Protein AF-K1R0U4-F1 (afdb_monomer)

Solvent-accessible surface area (backbone atoms only — not comparable to full-atom values): 6476 Å² total; per-residue (Å²): 134,83,85,76,77,78,75,64,37,31,39,28,23,56,88,50,93,88,51,77,48,78,35,77,62,89,58,66,48,37,94,87,80,68,46,52,45,86,85,42,82,49,76,38,69,78,41,7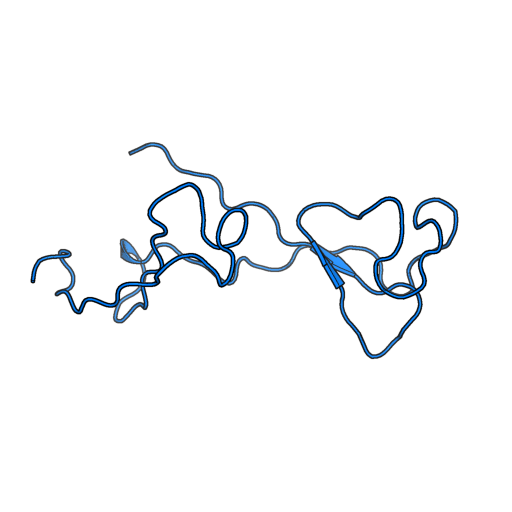9,48,82,68,93,71,76,63,58,94,81,36,85,94,60,90,83,82,78,53,96,58,81,42,56,97,80,56,62,54,93,87,58,88,83,85,85,84,76,57,53,100,85,69,51,118

Secondary structure (DSSP, 8-state):
----PPPPEEEEESS-SS-PEEESS--SB-TTT--BSSSS--SEEEEEEPPS---GGGSSS------SSS-HHHH--TTS--------TTS--

Foldseek 3Di:
DDDDPDQWWKWFAAPDPVDIDIDSDDDQADPPPRDGDVPGDTPGDIDTDDDPDDPLLVPPPDDDFDFPDDDCVPPDDPVGDGDDDDADSVRHD

Organism: Magallana gigas (NCBI:txid29159)

Sequence (93 aa):
MSRQSTPDILCWQHCDKLTNILCFSVPLVCPLCHYNTTHSPSRIPPYKLPSPLTNAGESPVSLVVRPTVGTFLRNYDNSVNLHIGVTDTKGEV

Radius of gyration: 17.27 Å; Cα contacts (8 Å, |Δi|>4): 95; chains: 1; bounding box: 38×27×45 Å

Structure (mmCIF, N/CA/C/O backbone):
data_AF-K1R0U4-F1
#
_entry.id   AF-K1R0U4-F1
#
loop_
_atom_site.group_PDB
_atom_site.id
_atom_site.type_symbol
_atom_site.label_atom_id
_atom_site.label_alt_id
_atom_site.label_comp_id
_atom_site.label_asym_id
_atom_site.label_entity_id
_atom_site.label_seq_id
_atom_site.pdbx_PDB_ins_code
_atom_site.Cartn_x
_atom_site.Cartn_y
_atom_site.Cartn_z
_atom_site.occupancy
_atom_site.B_iso_or_equiv
_atom_site.auth_seq_id
_atom_site.auth_comp_id
_atom_site.auth_asym_id
_atom_site.auth_atom_id
_atom_site.pdbx_PDB_model_num
ATOM 1 N N . MET A 1 1 ? -7.372 -16.327 18.461 1.00 40.53 1 MET A N 1
ATOM 2 C CA . MET A 1 1 ? -7.299 -15.412 17.302 1.00 40.53 1 MET A CA 1
ATOM 3 C C . MET A 1 1 ? -5.950 -15.614 16.634 1.00 40.53 1 MET A C 1
ATOM 5 O O . MET A 1 1 ? -4.929 -15.276 17.217 1.00 40.53 1 MET A O 1
ATOM 9 N N . SER A 1 2 ? -5.922 -16.286 15.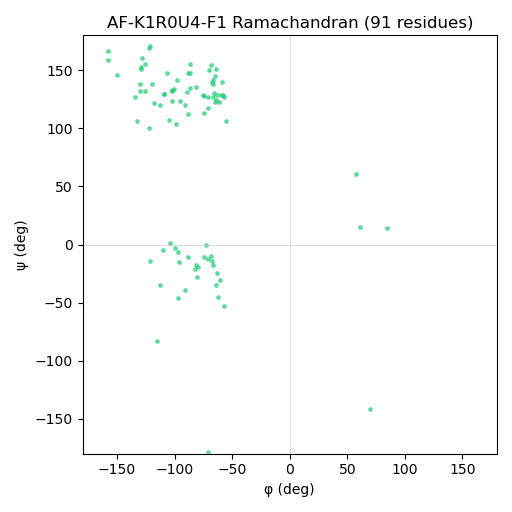487 1.00 43.75 2 SER A N 1
ATOM 10 C CA . SER A 1 2 ? -4.693 -16.556 14.735 1.00 43.75 2 SER A CA 1
ATOM 11 C C . SER A 1 2 ? -4.075 -15.243 14.251 1.00 43.75 2 SER A C 1
ATOM 13 O O . SER A 1 2 ? -4.755 -14.464 13.585 1.00 43.75 2 SER A O 1
ATOM 15 N N . ARG A 1 3 ? -2.802 -14.995 14.594 1.00 47.53 3 ARG A N 1
ATOM 16 C CA . ARG A 1 3 ? -2.013 -13.871 14.068 1.00 47.53 3 ARG A CA 1
ATOM 17 C C . ARG A 1 3 ? -2.021 -13.944 12.540 1.00 47.53 3 ARG A C 1
ATOM 19 O O . ARG A 1 3 ? -1.364 -14.808 11.968 1.00 47.53 3 ARG A O 1
ATOM 26 N N . GLN A 1 4 ? -2.768 -13.067 11.878 1.00 57.12 4 GLN A N 1
ATOM 27 C CA . GLN A 1 4 ? -2.583 -12.843 10.450 1.00 57.12 4 GLN A CA 1
ATOM 28 C C . GLN A 1 4 ? -1.297 -12.034 10.293 1.00 57.12 4 GLN A C 1
ATOM 30 O O . GLN A 1 4 ? -1.216 -10.902 10.762 1.00 57.12 4 GLN A O 1
ATOM 35 N N . SER A 1 5 ? -0.271 -12.633 9.689 1.00 63.44 5 SER A N 1
ATOM 36 C CA . SER A 1 5 ? 0.933 -11.907 9.292 1.00 63.44 5 SER A CA 1
ATOM 37 C C . SER A 1 5 ? 0.541 -10.835 8.279 1.00 63.44 5 SER A C 1
ATOM 39 O O . SER A 1 5 ? -0.047 -11.159 7.241 1.00 63.44 5 SER A O 1
ATOM 41 N N . THR A 1 6 ? 0.845 -9.571 8.567 1.00 66.94 6 THR A N 1
ATOM 42 C CA . THR A 1 6 ? 0.677 -8.495 7.592 1.00 66.94 6 THR A CA 1
ATOM 43 C C . THR A 1 6 ? 1.606 -8.769 6.406 1.00 66.94 6 THR A C 1
ATOM 45 O O . THR A 1 6 ? 2.779 -9.084 6.607 1.00 66.94 6 THR A O 1
ATOM 48 N N . PRO A 1 7 ? 1.099 -8.746 5.162 1.00 76.38 7 PRO A N 1
ATOM 49 C CA . PRO A 1 7 ? 1.945 -8.986 4.005 1.00 76.38 7 PRO A CA 1
ATOM 50 C C . PRO A 1 7 ? 2.949 -7.842 3.843 1.00 76.38 7 PRO A C 1
ATOM 52 O O . PRO A 1 7 ? 2.584 -6.676 3.993 1.00 76.38 7 PRO A O 1
ATOM 55 N N . ASP A 1 8 ? 4.190 -8.182 3.494 1.00 87.25 8 ASP A N 1
ATOM 56 C CA . ASP A 1 8 ? 5.213 -7.189 3.175 1.00 87.25 8 ASP A CA 1
ATOM 57 C C . ASP A 1 8 ? 4.757 -6.335 1.984 1.00 87.25 8 ASP A C 1
ATOM 59 O O . ASP A 1 8 ? 4.367 -6.859 0.937 1.00 87.25 8 ASP A O 1
ATOM 63 N N . ILE A 1 9 ? 4.817 -5.013 2.143 1.00 91.38 9 ILE A N 1
ATOM 64 C CA . ILE A 1 9 ? 4.587 -4.062 1.056 1.00 91.38 9 ILE A CA 1
ATOM 65 C C . ILE A 1 9 ? 5.950 -3.688 0.495 1.00 91.38 9 ILE A C 1
ATOM 67 O O . ILE A 1 9 ? 6.826 -3.225 1.221 1.00 91.38 9 ILE A O 1
ATOM 71 N N . LEU A 1 10 ? 6.131 -3.890 -0.802 1.00 94.12 10 LEU A N 1
ATOM 72 C CA . LEU A 1 10 ? 7.331 -3.498 -1.522 1.00 94.12 10 LEU A CA 1
ATOM 73 C C . LEU A 1 10 ? 7.097 -2.165 -2.221 1.00 94.12 10 LEU A C 1
ATOM 75 O O . LEU A 1 10 ? 6.028 -1.936 -2.785 1.00 94.12 10 LEU A O 1
ATOM 79 N N . CYS A 1 11 ? 8.125 -1.326 -2.221 1.00 95.44 11 CYS A N 1
ATOM 80 C CA . CYS A 1 11 ? 8.200 -0.103 -3.006 1.00 95.44 11 CYS A CA 1
ATOM 81 C C . CYS A 1 11 ? 9.393 -0.184 -3.956 1.00 95.44 11 CYS A C 1
ATOM 83 O O . CYS A 1 11 ? 10.460 -0.670 -3.576 1.00 95.44 11 CYS A O 1
ATOM 85 N N . TRP A 1 12 ? 9.211 0.264 -5.194 1.00 96.44 12 TRP A N 1
ATOM 86 C CA . TRP A 1 12 ? 10.253 0.275 -6.219 1.00 96.44 12 TRP A CA 1
ATOM 87 C C . TRP A 1 12 ? 9.951 1.305 -7.312 1.00 96.44 12 TRP A C 1
ATOM 89 O O . TRP A 1 12 ? 8.830 1.807 -7.419 1.00 96.44 12 TRP A O 1
ATOM 99 N N . GLN A 1 13 ? 10.953 1.607 -8.141 1.00 97.31 13 GLN A N 1
ATOM 100 C CA . GLN A 1 13 ? 10.811 2.470 -9.319 1.00 97.31 13 GLN A CA 1
ATOM 101 C C . GLN A 1 13 ? 11.407 1.797 -10.551 1.00 97.31 13 GLN A C 1
ATOM 103 O O . GLN A 1 13 ? 12.509 1.249 -10.487 1.00 97.31 13 GLN A O 1
ATOM 108 N N . HIS A 1 14 ? 10.717 1.892 -11.688 1.00 96.38 14 HIS A N 1
ATOM 109 C CA . HIS A 1 14 ? 11.142 1.255 -12.938 1.00 96.38 14 HIS A CA 1
ATOM 110 C C . HIS A 1 14 ? 11.488 2.262 -14.029 1.00 96.38 14 HIS A C 1
ATOM 112 O O . HIS A 1 14 ? 12.649 2.607 -14.212 1.00 96.38 14 HIS A O 1
ATOM 118 N N . CYS A 1 15 ? 10.486 2.759 -14.745 1.00 95.06 15 CYS A N 1
ATOM 119 C CA . CYS A 1 15 ? 10.665 3.636 -15.896 1.00 95.06 15 CYS A CA 1
ATOM 120 C C . CYS A 1 15 ? 10.654 5.121 -15.515 1.00 95.06 15 CYS A C 1
ATOM 122 O O . CYS A 1 15 ? 11.471 5.891 -16.028 1.00 95.06 15 CYS A O 1
ATOM 124 N N . ASP A 1 16 ? 9.782 5.502 -14.581 1.00 95.25 16 ASP A N 1
ATOM 125 C CA . ASP A 1 16 ? 9.610 6.866 -14.092 1.00 95.25 16 ASP A CA 1
ATOM 126 C C . ASP A 1 16 ? 10.325 7.062 -12.748 1.00 95.25 16 ASP A C 1
ATOM 128 O O . ASP A 1 16 ? 10.221 6.233 -11.848 1.00 95.25 16 ASP A O 1
ATOM 132 N N . LYS A 1 17 ? 11.059 8.170 -12.627 1.00 94.31 17 LYS A N 1
ATOM 133 C CA . LYS A 1 17 ? 11.785 8.573 -11.413 1.00 94.31 17 LYS A CA 1
ATOM 134 C C . LYS A 1 17 ? 10.888 9.253 -10.373 1.00 94.31 17 LYS A C 1
ATOM 136 O O . LYS A 1 17 ? 11.295 9.400 -9.224 1.00 94.31 17 LYS A O 1
ATOM 141 N N . LEU A 1 18 ? 9.714 9.731 -10.785 1.00 95.94 18 LEU A N 1
ATOM 142 C CA . LEU A 1 18 ? 8.782 10.460 -9.922 1.00 95.94 18 LEU A CA 1
ATOM 143 C C . LEU A 1 18 ? 7.691 9.561 -9.335 1.00 95.94 18 LEU A C 1
ATOM 145 O O . LEU A 1 18 ? 7.044 9.952 -8.367 1.00 95.94 18 LEU A O 1
ATOM 149 N N . THR A 1 19 ? 7.512 8.356 -9.880 1.00 97.12 19 THR A N 1
ATOM 150 C CA . THR A 1 19 ? 6.427 7.452 -9.495 1.00 97.12 19 THR A CA 1
ATOM 151 C C . THR A 1 19 ? 6.967 6.216 -8.787 1.00 97.12 19 THR A C 1
ATOM 153 O O . THR A 1 19 ? 7.710 5.424 -9.364 1.00 97.12 19 THR A O 1
ATOM 156 N N . ASN A 1 20 ? 6.538 6.025 -7.540 1.00 96.00 20 ASN A N 1
ATOM 157 C CA . ASN A 1 20 ? 6.766 4.797 -6.786 1.00 96.00 20 ASN A CA 1
ATOM 158 C C . ASN A 1 20 ? 5.662 3.782 -7.084 1.00 96.00 20 ASN A C 1
ATOM 160 O O . ASN A 1 20 ? 4.478 4.116 -7.053 1.00 96.00 20 ASN A O 1
ATOM 164 N N . ILE A 1 21 ? 6.049 2.532 -7.321 1.00 95.50 21 ILE A N 1
ATOM 165 C CA . ILE A 1 21 ? 5.123 1.417 -7.512 1.00 95.50 21 ILE A CA 1
ATOM 166 C C . ILE A 1 21 ? 5.084 0.615 -6.214 1.00 95.50 21 ILE A C 1
ATOM 168 O O . ILE A 1 21 ? 6.120 0.151 -5.735 1.00 95.50 21 ILE A O 1
ATOM 172 N N . LEU A 1 22 ? 3.884 0.451 -5.656 1.00 93.94 22 LEU A N 1
ATOM 173 C CA . LEU A 1 22 ? 3.646 -0.360 -4.465 1.00 93.94 22 LEU A CA 1
ATOM 174 C C . LEU A 1 22 ? 3.048 -1.710 -4.853 1.00 93.94 22 LEU A C 1
ATOM 176 O O . LEU A 1 22 ? 2.112 -1.775 -5.649 1.00 93.94 22 LEU A O 1
ATOM 180 N N . CYS A 1 23 ? 3.579 -2.796 -4.298 1.00 92.25 23 CYS A N 1
ATOM 181 C CA . CYS A 1 23 ? 3.116 -4.150 -4.601 1.00 92.25 23 CYS A CA 1
ATOM 182 C C . CYS A 1 23 ? 3.469 -5.142 -3.486 1.00 92.25 23 CYS A C 1
ATOM 184 O O . CYS A 1 23 ? 4.409 -4.922 -2.732 1.00 92.25 23 CYS A O 1
ATOM 186 N N . PHE A 1 24 ? 2.769 -6.276 -3.413 1.00 91.00 24 PHE A N 1
ATOM 187 C CA . PHE A 1 24 ? 3.143 -7.381 -2.509 1.00 91.00 24 PHE A CA 1
ATOM 188 C C . PHE A 1 24 ? 4.237 -8.287 -3.086 1.00 91.00 24 PHE A C 1
ATOM 190 O O . PHE A 1 24 ? 4.920 -9.002 -2.359 1.00 91.00 24 PHE A O 1
ATOM 197 N N . SER A 1 25 ? 4.389 -8.266 -4.406 1.00 92.38 25 SER A N 1
ATOM 198 C CA . SER A 1 25 ? 5.439 -8.933 -5.163 1.00 92.38 25 SER A CA 1
ATOM 199 C C . SER A 1 25 ? 5.703 -8.119 -6.425 1.00 92.38 25 SER A C 1
ATOM 201 O O . SER A 1 25 ? 4.787 -7.511 -6.979 1.00 92.38 25 SER A O 1
ATOM 203 N N . VAL A 1 26 ? 6.958 -8.083 -6.872 1.00 93.75 26 VAL A N 1
ATOM 204 C CA . VAL A 1 26 ? 7.316 -7.352 -8.093 1.00 93.75 26 VAL A CA 1
ATOM 205 C C . VAL A 1 26 ? 6.632 -8.030 -9.287 1.00 93.75 26 VAL A C 1
ATOM 207 O O . VAL A 1 26 ? 6.838 -9.229 -9.491 1.00 93.75 26 VAL A O 1
ATOM 210 N N . PRO A 1 27 ? 5.808 -7.310 -10.069 1.00 94.69 27 PRO A N 1
ATOM 211 C CA . PRO A 1 27 ? 5.134 -7.886 -11.225 1.00 94.69 27 PRO A CA 1
ATOM 212 C C . PRO A 1 27 ? 6.142 -8.172 -12.343 1.00 94.69 27 PRO A C 1
ATOM 214 O O . PRO A 1 27 ? 7.107 -7.431 -12.491 1.00 94.69 27 PRO A O 1
ATOM 217 N N . LEU A 1 28 ? 5.895 -9.194 -13.173 1.00 95.62 28 LEU A N 1
ATOM 218 C CA . LEU A 1 28 ? 6.734 -9.517 -14.345 1.00 95.62 28 LEU A CA 1
ATOM 219 C C . LEU A 1 28 ? 6.740 -8.407 -15.407 1.00 95.62 28 LEU A C 1
ATOM 221 O O . LEU A 1 28 ? 7.672 -8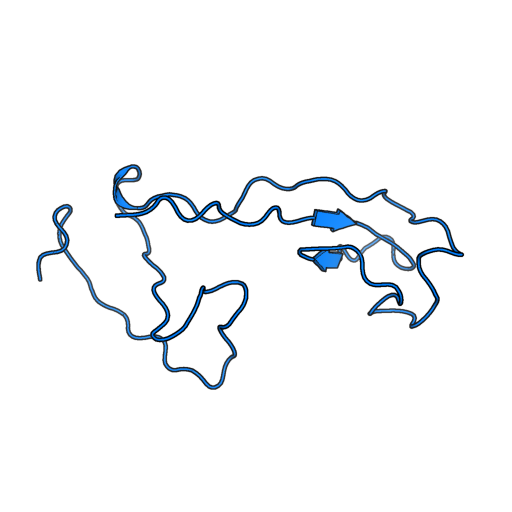.299 -16.199 1.00 95.62 28 LEU A O 1
ATOM 225 N N . VAL A 1 29 ? 5.686 -7.592 -15.435 1.00 96.62 29 VAL A N 1
ATOM 226 C CA . VAL A 1 29 ? 5.505 -6.482 -16.371 1.00 96.62 29 VAL A CA 1
ATOM 227 C C . VAL A 1 29 ? 5.250 -5.212 -15.572 1.00 96.62 29 VAL A C 1
ATOM 229 O O . VAL A 1 29 ? 4.428 -5.202 -14.655 1.00 96.62 29 VAL A O 1
ATOM 232 N N . CYS A 1 30 ? 5.953 -4.137 -15.914 1.00 95.62 30 CYS A N 1
ATOM 233 C CA . CYS A 1 30 ? 5.784 -2.850 -15.261 1.00 95.62 30 CYS A CA 1
ATOM 234 C C . CYS A 1 30 ? 4.386 -2.281 -15.565 1.00 95.62 30 CYS A C 1
ATOM 236 O O . CYS A 1 30 ? 4.036 -2.145 -16.739 1.00 95.62 30 CYS A O 1
ATOM 238 N N . PRO A 1 31 ? 3.594 -1.893 -14.549 1.00 95.88 31 PRO A N 1
ATOM 239 C CA . PRO A 1 31 ? 2.250 -1.354 -14.757 1.00 95.88 31 PRO A CA 1
ATOM 240 C C . PRO A 1 31 ? 2.232 0.018 -15.448 1.00 95.88 31 PRO A C 1
ATOM 242 O O . PRO A 1 31 ? 1.176 0.440 -15.900 1.00 95.88 31 PRO A O 1
ATOM 245 N N . LEU A 1 32 ? 3.375 0.714 -15.521 1.00 96.19 32 LEU A N 1
ATOM 246 C CA . LEU A 1 32 ? 3.468 2.063 -16.087 1.00 96.19 32 LEU A CA 1
ATOM 247 C C . LEU A 1 32 ? 3.936 2.073 -17.548 1.00 96.19 32 LEU A C 1
ATOM 249 O O . LEU A 1 32 ? 3.372 2.788 -18.367 1.00 96.19 32 LEU A O 1
ATOM 253 N N . CYS A 1 33 ? 4.986 1.313 -17.880 1.00 95.44 33 CYS A N 1
ATOM 254 C CA . CYS A 1 33 ? 5.560 1.292 -19.233 1.00 95.44 33 CYS A CA 1
ATOM 255 C C . CYS A 1 33 ? 5.318 -0.015 -19.994 1.00 95.44 33 CYS A C 1
ATOM 257 O O . CYS A 1 33 ? 5.720 -0.119 -21.149 1.00 95.44 33 CYS A O 1
ATOM 259 N N . HIS A 1 34 ? 4.716 -1.017 -19.350 1.00 95.38 34 HIS A N 1
ATOM 260 C CA . HIS A 1 34 ? 4.409 -2.328 -19.925 1.00 95.38 34 HIS A CA 1
ATOM 261 C C . HIS A 1 34 ? 5.623 -3.144 -20.413 1.00 95.38 34 HIS A C 1
ATOM 263 O O . HIS A 1 34 ? 5.455 -4.151 -21.097 1.00 95.38 34 HIS A O 1
ATOM 269 N N . TYR A 1 35 ? 6.843 -2.773 -20.010 1.00 94.94 35 TYR A N 1
ATOM 270 C CA . TYR A 1 35 ? 8.049 -3.570 -20.249 1.00 94.94 35 TYR A CA 1
ATOM 271 C C . TYR A 1 35 ? 8.280 -4.619 -19.163 1.00 94.94 35 TYR A C 1
ATOM 273 O O . TYR A 1 35 ? 7.852 -4.472 -18.016 1.00 94.94 35 TYR A O 1
ATOM 281 N N . ASN A 1 36 ? 9.003 -5.674 -19.532 1.00 95.12 36 ASN A N 1
ATOM 282 C CA . ASN A 1 36 ? 9.332 -6.767 -18.633 1.00 95.12 36 ASN A CA 1
ATOM 283 C C . ASN A 1 36 ? 10.359 -6.334 -17.565 1.00 95.12 36 ASN A C 1
ATOM 285 O O . ASN A 1 36 ? 11.437 -5.831 -17.892 1.00 95.12 36 ASN A O 1
ATOM 289 N N . THR A 1 37 ? 10.029 -6.557 -16.293 1.00 92.81 37 THR A N 1
ATOM 290 C CA . THR A 1 37 ? 10.818 -6.149 -15.117 1.00 92.81 37 THR A CA 1
ATOM 291 C C . THR A 1 37 ? 11.990 -7.078 -14.808 1.00 92.81 37 THR A C 1
ATOM 293 O O . THR A 1 37 ? 12.920 -6.665 -14.125 1.00 92.81 37 THR A O 1
ATOM 296 N N . THR A 1 38 ? 11.992 -8.317 -15.309 1.00 89.12 38 THR A N 1
ATOM 297 C CA . THR A 1 38 ? 13.112 -9.256 -15.125 1.00 89.12 38 THR A CA 1
ATOM 298 C C . THR A 1 38 ? 14.249 -8.980 -16.102 1.00 89.12 38 THR A C 1
ATOM 300 O O . THR A 1 38 ? 15.406 -9.251 -15.795 1.00 89.12 38 THR A O 1
ATOM 303 N N . HIS A 1 39 ? 13.931 -8.418 -17.271 1.00 84.38 39 HIS A N 1
ATOM 304 C CA . HIS A 1 39 ? 14.895 -8.119 -18.335 1.00 84.38 39 HIS A CA 1
ATOM 305 C C . HIS A 1 39 ? 15.345 -6.654 -18.372 1.00 84.38 39 HIS A C 1
ATOM 307 O O . HIS A 1 39 ? 16.183 -6.297 -19.197 1.00 84.38 39 HIS A O 1
ATOM 313 N N . SER A 1 40 ? 14.804 -5.796 -17.504 1.00 85.94 40 SER A N 1
ATOM 314 C CA . SER A 1 40 ? 15.192 -4.388 -17.430 1.00 85.94 40 SER A CA 1
ATOM 315 C C . SER A 1 40 ? 15.393 -3.957 -15.975 1.00 85.94 40 SER A C 1
ATOM 317 O O . SER A 1 40 ? 14.505 -4.174 -15.150 1.00 85.94 40 SER A O 1
ATOM 319 N N . PRO A 1 41 ? 16.552 -3.366 -15.631 1.00 86.81 41 PRO A N 1
ATOM 320 C CA . PRO A 1 41 ? 16.858 -3.027 -14.251 1.00 86.81 41 PRO A CA 1
ATOM 321 C C . PRO A 1 41 ? 15.931 -1.925 -13.734 1.00 86.81 41 PRO A C 1
ATOM 323 O O . PRO A 1 41 ? 15.670 -0.931 -14.414 1.00 86.81 41 PRO A O 1
ATOM 326 N N . SER A 1 42 ? 15.469 -2.087 -12.496 1.00 91.75 42 SER A N 1
ATOM 327 C CA . SER A 1 42 ? 14.758 -1.041 -11.763 1.00 91.75 42 SER A CA 1
ATOM 328 C C . SER A 1 42 ? 15.690 0.131 -11.450 1.00 91.75 42 SER A C 1
ATOM 330 O O . SER A 1 42 ? 16.846 -0.071 -11.081 1.00 91.75 42 SER A O 1
ATOM 332 N N . ARG A 1 43 ? 15.173 1.363 -11.540 1.00 94.06 43 ARG A N 1
ATOM 333 C CA . ARG A 1 43 ? 15.876 2.578 -11.091 1.00 94.06 43 ARG A CA 1
ATOM 334 C C . ARG A 1 43 ? 16.144 2.542 -9.592 1.00 94.06 43 ARG A C 1
ATOM 336 O O . ARG A 1 43 ? 17.246 2.857 -9.159 1.00 94.06 43 ARG A O 1
ATOM 343 N N . ILE A 1 44 ? 15.125 2.159 -8.824 1.00 96.12 44 ILE A N 1
ATOM 344 C CA . ILE A 1 44 ? 15.232 1.897 -7.390 1.00 96.12 44 ILE A CA 1
ATOM 345 C C . ILE A 1 44 ? 14.868 0.429 -7.176 1.00 96.12 44 ILE A C 1
ATOM 347 O O . ILE A 1 44 ? 13.760 0.029 -7.560 1.00 96.12 44 ILE A O 1
ATOM 351 N N . PRO A 1 45 ? 15.772 -0.382 -6.600 1.00 94.38 45 PRO A N 1
ATOM 352 C CA . PRO A 1 45 ? 15.488 -1.782 -6.342 1.00 94.38 45 PRO A CA 1
ATOM 353 C C . PRO A 1 45 ? 14.337 -1.923 -5.333 1.00 94.38 45 PRO A C 1
ATOM 355 O O . PRO A 1 45 ? 14.166 -1.056 -4.475 1.00 94.38 45 PRO A O 1
ATOM 358 N N . PRO A 1 46 ? 13.558 -3.015 -5.400 1.00 95.25 46 PRO A N 1
ATOM 359 C CA . PRO A 1 46 ? 12.490 -3.271 -4.446 1.00 95.25 46 PRO A CA 1
ATOM 360 C C . PRO A 1 46 ? 12.994 -3.312 -3.009 1.00 95.25 46 PRO A C 1
ATOM 362 O O . PRO A 1 46 ? 13.901 -4.075 -2.678 1.00 95.25 46 PRO A O 1
ATOM 365 N N . TYR A 1 47 ? 12.362 -2.521 -2.149 1.00 94.88 47 TYR A N 1
ATOM 366 C CA . TYR A 1 47 ? 12.615 -2.516 -0.715 1.00 94.88 47 TYR A CA 1
ATOM 367 C C . TYR A 1 47 ? 11.306 -2.643 0.058 1.00 94.88 47 TYR A C 1
ATOM 369 O O . TYR A 1 47 ? 10.238 -2.248 -0.416 1.00 94.88 47 TYR A O 1
ATOM 377 N N . LYS A 1 48 ? 11.391 -3.226 1.255 1.00 93.75 48 LYS A N 1
ATOM 378 C CA . LYS A 1 48 ? 10.236 -3.389 2.139 1.00 93.75 48 LYS A CA 1
ATOM 379 C C . LYS A 1 48 ? 9.893 -2.055 2.786 1.00 93.75 48 LYS A C 1
ATOM 381 O O . LYS A 1 48 ? 10.755 -1.419 3.392 1.00 93.75 48 LYS A O 1
ATOM 386 N N . LEU A 1 49 ? 8.633 -1.661 2.686 1.00 92.12 49 LEU A N 1
ATOM 387 C CA . LEU A 1 49 ? 8.067 -0.590 3.487 1.00 92.12 49 LEU A CA 1
ATOM 388 C C . LEU A 1 49 ? 7.556 -1.142 4.819 1.00 92.12 49 LEU A C 1
ATOM 390 O O . LEU A 1 49 ? 7.049 -2.268 4.865 1.00 92.12 49 LEU A O 1
ATOM 394 N N . PRO A 1 50 ? 7.631 -0.347 5.899 1.00 86.69 50 PRO A N 1
ATOM 395 C CA . PRO A 1 50 ? 6.862 -0.647 7.093 1.00 86.69 50 PRO A CA 1
ATOM 396 C C . PRO A 1 50 ? 5.373 -0.686 6.733 1.00 86.69 50 PRO A C 1
ATOM 398 O O . PRO A 1 50 ? 4.891 0.126 5.938 1.00 86.69 50 PRO A O 1
ATOM 401 N N . SER A 1 51 ? 4.644 -1.641 7.310 1.00 80.50 51 SER A N 1
ATOM 402 C CA . SER A 1 51 ? 3.196 -1.718 7.122 1.00 80.50 51 SER A CA 1
ATOM 403 C C . SER A 1 51 ? 2.553 -0.404 7.588 1.00 80.50 51 SER A C 1
ATOM 405 O O . SER A 1 51 ? 2.791 0.002 8.726 1.00 80.50 51 SER A O 1
ATOM 407 N N . PRO A 1 52 ? 1.708 0.247 6.765 1.00 77.25 52 PRO A N 1
ATOM 408 C CA . PRO A 1 52 ? 0.935 1.407 7.197 1.00 77.25 52 PRO A CA 1
ATOM 409 C C . PRO A 1 52 ? -0.184 1.010 8.171 1.00 77.25 52 PRO A C 1
ATOM 411 O O . PRO A 1 52 ? -0.796 1.869 8.793 1.00 77.25 52 PRO A O 1
ATOM 414 N N . LEU A 1 53 ? -0.471 -0.291 8.286 1.00 82.69 53 LEU A N 1
ATOM 415 C CA . LEU A 1 53 ? -1.472 -0.844 9.185 1.00 82.69 53 LEU A CA 1
ATOM 416 C C . LEU A 1 53 ? -0.788 -1.455 10.407 1.00 82.69 53 LEU A C 1
ATOM 418 O O . LEU A 1 53 ? 0.149 -2.247 10.267 1.00 82.69 53 LEU A O 1
ATOM 422 N N . THR A 1 54 ? -1.303 -1.116 11.584 1.00 82.00 54 THR A N 1
ATOM 423 C CA . THR A 1 54 ? -0.882 -1.667 12.875 1.00 82.00 54 THR A CA 1
ATOM 424 C C . THR A 1 54 ? -2.059 -2.331 13.589 1.00 82.00 54 THR A C 1
ATOM 426 O O . THR A 1 54 ? -3.210 -2.215 13.161 1.00 82.00 54 THR A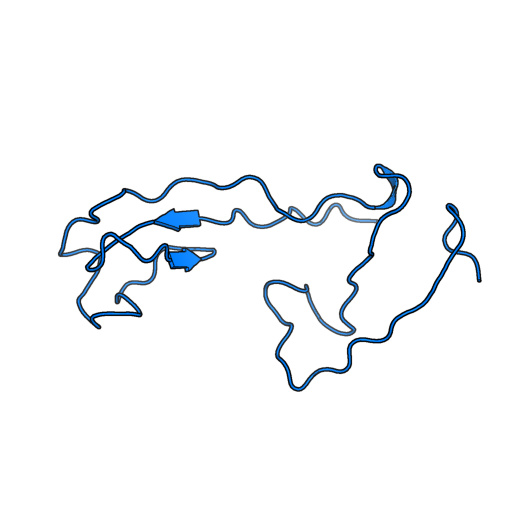 O 1
ATOM 429 N N . ASN A 1 55 ? -1.778 -3.040 14.680 1.00 80.56 55 ASN A N 1
ATOM 430 C CA . ASN A 1 55 ? -2.811 -3.583 15.546 1.00 80.56 55 ASN A CA 1
ATOM 431 C C . ASN A 1 55 ? -3.498 -2.446 16.316 1.00 80.56 55 ASN A C 1
ATOM 433 O O . ASN A 1 55 ? -2.876 -1.767 17.130 1.00 80.56 55 ASN A O 1
ATOM 437 N N . ALA A 1 56 ? -4.797 -2.270 16.081 1.00 80.94 56 ALA A N 1
ATOM 438 C CA . ALA A 1 56 ? -5.601 -1.259 16.758 1.00 80.94 56 ALA A CA 1
ATOM 439 C C . ALA A 1 56 ? -5.650 -1.450 18.283 1.00 80.94 56 ALA A C 1
ATOM 441 O O . ALA A 1 56 ? -5.692 -0.470 19.016 1.00 80.94 56 ALA A O 1
ATOM 442 N N . GLY A 1 57 ? -5.566 -2.692 18.777 1.00 80.12 57 GLY A N 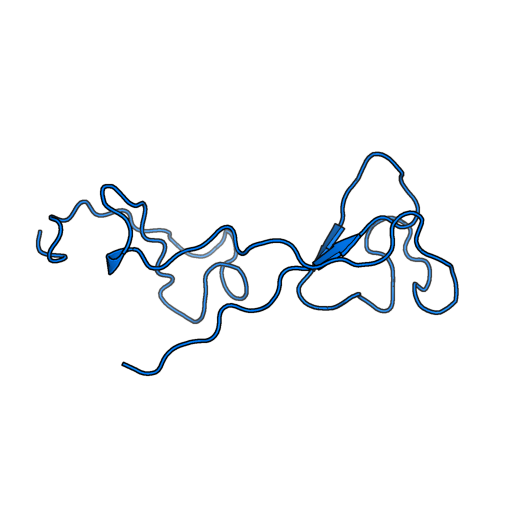1
ATOM 443 C CA . GLY A 1 57 ? -5.527 -2.967 20.218 1.00 80.12 57 GLY A CA 1
ATOM 444 C C . GLY A 1 57 ? -4.259 -2.457 20.913 1.00 80.12 57 GLY A C 1
ATOM 445 O O . GLY A 1 57 ? -4.240 -2.314 22.130 1.00 80.12 57 GLY A O 1
ATOM 446 N N . GLU A 1 58 ? -3.209 -2.163 20.147 1.00 82.88 58 GLU A N 1
ATOM 447 C CA . GLU A 1 58 ? -1.930 -1.639 20.639 1.00 82.88 58 GLU A CA 1
ATOM 448 C C . GLU A 1 58 ? -1.780 -0.132 20.351 1.00 82.88 58 GLU A C 1
ATOM 450 O O . GLU A 1 58 ? -0.752 0.462 20.673 1.00 82.88 58 GLU A O 1
ATOM 455 N N . SER A 1 59 ? -2.795 0.504 19.749 1.00 83.19 59 SER A N 1
ATOM 456 C CA . SER A 1 59 ? -2.755 1.902 19.317 1.00 83.19 59 SER A CA 1
ATOM 457 C C . SER A 1 59 ? -4.015 2.656 19.771 1.00 83.19 59 SER A C 1
ATOM 459 O O . SER A 1 59 ? -5.096 2.444 19.208 1.00 83.19 59 SER A O 1
ATOM 461 N N . PRO A 1 60 ? -3.912 3.535 20.790 1.00 81.38 60 PRO A N 1
ATOM 462 C CA . PRO A 1 60 ? -5.049 4.331 21.234 1.00 81.38 60 PRO A CA 1
ATOM 463 C C . PRO A 1 60 ? -5.479 5.306 20.132 1.00 81.38 60 PRO A C 1
ATOM 465 O O . PRO A 1 60 ? -4.636 5.849 19.424 1.00 81.38 60 PRO A O 1
ATOM 468 N N . VAL A 1 61 ? -6.789 5.561 20.025 1.00 82.69 61 VAL A N 1
ATOM 469 C CA . VAL A 1 61 ? -7.377 6.467 19.015 1.00 82.69 61 VAL A CA 1
ATOM 470 C C . VAL A 1 61 ? -7.019 6.028 17.587 1.00 82.69 61 VAL A C 1
ATOM 472 O O . VAL A 1 61 ? -6.364 6.740 16.829 1.00 82.69 61 VAL A O 1
ATOM 475 N N . SER A 1 62 ? -7.435 4.817 17.219 1.00 84.56 62 SER A N 1
ATOM 476 C CA . SER A 1 62 ? -7.144 4.222 15.915 1.00 84.56 62 SER A CA 1
ATOM 477 C C . SER A 1 62 ? -8.368 4.196 14.994 1.00 84.56 62 SER A C 1
ATOM 479 O O . SER A 1 62 ? -9.507 4.046 15.429 1.00 84.56 62 SER A O 1
ATOM 481 N N . LEU A 1 63 ? -8.118 4.327 13.687 1.00 85.31 63 LEU A N 1
ATOM 482 C CA . LEU A 1 63 ? -9.100 4.028 12.648 1.00 85.31 63 LEU A CA 1
ATOM 483 C C . LEU A 1 63 ? -8.983 2.542 12.292 1.00 85.31 63 LEU A C 1
ATOM 485 O O . LEU A 1 63 ? -7.983 2.116 11.710 1.00 85.31 63 LEU A O 1
ATOM 489 N N . VAL A 1 64 ? -10.002 1.751 12.621 1.00 84.31 64 VAL A N 1
ATOM 490 C CA . VAL A 1 64 ? -10.022 0.319 12.298 1.00 84.31 64 VAL A CA 1
ATOM 491 C C . VAL A 1 64 ? -10.681 0.103 10.945 1.00 84.31 64 VAL A C 1
ATOM 493 O O . VAL A 1 64 ? -11.854 0.412 10.756 1.00 84.31 64 VAL A O 1
ATOM 496 N N . VAL A 1 65 ? -9.939 -0.486 10.008 1.00 82.44 65 VAL A N 1
ATOM 497 C CA . VAL A 1 65 ? -10.472 -0.874 8.699 1.00 82.44 65 VAL A CA 1
ATOM 498 C C . VAL A 1 65 ? -10.671 -2.385 8.670 1.00 82.44 65 VAL A C 1
ATOM 500 O O . VAL A 1 65 ? -9.706 -3.149 8.611 1.00 82.44 65 VAL A O 1
ATOM 503 N N . ARG A 1 66 ? -11.932 -2.823 8.715 1.00 80.62 66 ARG A N 1
ATOM 504 C CA . ARG A 1 66 ? -12.308 -4.240 8.679 1.00 80.62 66 ARG A CA 1
ATOM 505 C C . ARG A 1 66 ? -13.238 -4.514 7.493 1.00 80.62 66 ARG A C 1
ATOM 507 O O . ARG A 1 66 ? -14.434 -4.253 7.600 1.00 80.62 66 ARG A O 1
ATOM 514 N N . PRO A 1 67 ? -12.729 -5.051 6.374 1.00 77.69 67 PRO A N 1
ATOM 515 C CA . PRO A 1 67 ? -13.590 -5.456 5.270 1.00 77.69 67 PRO A CA 1
ATOM 516 C C . PRO A 1 67 ? -14.448 -6.668 5.660 1.00 77.69 67 PRO A C 1
ATOM 518 O O . PRO A 1 67 ? -14.060 -7.482 6.501 1.00 77.69 67 PRO A O 1
ATOM 521 N N . THR A 1 68 ? -15.604 -6.812 5.010 1.00 79.44 68 THR A N 1
ATOM 522 C CA . THR A 1 68 ? -16.505 -7.963 5.196 1.00 79.44 68 THR A CA 1
ATOM 523 C C . THR A 1 68 ? -15.863 -9.275 4.740 1.00 79.44 68 THR A C 1
ATOM 525 O O . THR A 1 68 ? -16.087 -10.319 5.349 1.00 79.44 68 THR A O 1
ATOM 528 N N . VAL A 1 69 ? -15.044 -9.224 3.685 1.00 80.75 69 VAL A N 1
ATOM 529 C CA . VAL A 1 69 ? -14.348 -10.377 3.103 1.00 80.75 69 VAL A CA 1
ATOM 530 C C . VAL A 1 69 ? -12.864 -10.046 2.939 1.00 80.75 69 VAL A C 1
ATOM 532 O O . VAL A 1 69 ? -12.510 -9.001 2.398 1.00 80.75 69 VAL A O 1
ATOM 535 N N . GLY A 1 70 ? -11.988 -10.955 3.371 1.00 82.50 70 GLY A N 1
ATOM 536 C CA . GLY A 1 70 ? -10.542 -10.836 3.163 1.00 82.50 70 GLY A CA 1
ATOM 537 C C . GLY A 1 70 ? -9.876 -9.719 3.976 1.00 82.50 70 GLY A C 1
ATOM 538 O O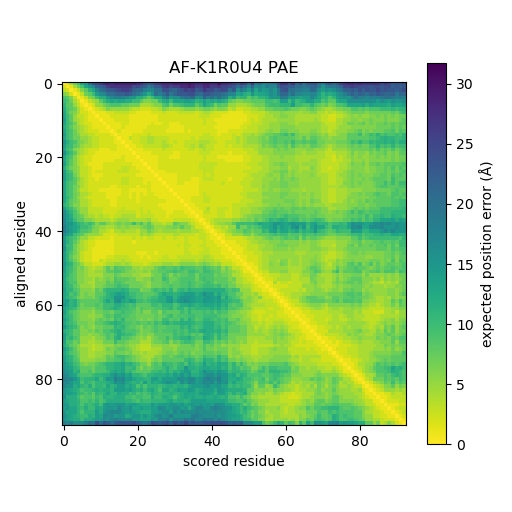 . GLY A 1 70 ? -10.200 -9.522 5.147 1.00 82.50 70 GLY A O 1
ATOM 539 N N . THR A 1 71 ? -8.901 -9.022 3.380 1.00 81.00 71 THR A N 1
ATOM 540 C CA . THR A 1 71 ? -8.159 -7.913 4.015 1.00 81.00 71 THR A CA 1
ATOM 541 C C . THR A 1 71 ? -8.207 -6.635 3.180 1.00 81.00 71 THR A C 1
ATOM 543 O O . THR A 1 71 ? -8.379 -6.688 1.962 1.00 81.00 71 THR A O 1
ATOM 546 N N . PHE A 1 72 ? -8.032 -5.474 3.830 1.00 83.69 72 PHE A N 1
ATOM 547 C CA . PHE A 1 72 ? -8.185 -4.172 3.171 1.00 83.69 72 PHE A CA 1
ATOM 548 C C . PHE A 1 72 ? -7.253 -4.026 1.962 1.00 83.69 72 PHE A C 1
ATOM 550 O O . PHE A 1 72 ? -7.712 -3.799 0.857 1.00 83.69 72 PHE A O 1
ATOM 557 N N . LEU A 1 73 ? -5.948 -4.255 2.118 1.00 83.44 73 LEU A N 1
ATOM 558 C CA . LEU A 1 73 ? -5.001 -4.017 1.021 1.00 83.44 73 LEU A CA 1
ATOM 559 C C . LEU A 1 73 ? -5.044 -5.069 -0.108 1.00 83.44 73 LEU A C 1
ATOM 561 O O . LEU A 1 73 ? -4.382 -4.876 -1.123 1.00 83.44 73 LEU A O 1
ATOM 565 N N . ARG A 1 74 ? -5.745 -6.201 0.064 1.00 82.88 74 ARG A N 1
ATOM 566 C CA . ARG A 1 74 ? -5.766 -7.299 -0.927 1.00 82.88 74 ARG A CA 1
ATOM 567 C C . ARG A 1 74 ? -7.112 -7.516 -1.600 1.00 82.88 74 ARG A C 1
ATOM 569 O O . ARG A 1 74 ? -7.135 -7.948 -2.745 1.00 82.88 74 ARG A O 1
ATOM 576 N N . ASN A 1 75 ? -8.203 -7.313 -0.872 1.00 84.94 75 ASN A N 1
ATOM 577 C CA . ASN A 1 75 ? -9.540 -7.720 -1.300 1.00 84.94 75 ASN A CA 1
ATOM 578 C C . ASN A 1 75 ? -10.519 -6.555 -1.387 1.00 84.94 75 ASN A C 1
ATOM 580 O O . ASN A 1 75 ? -11.596 -6.732 -1.942 1.00 84.94 75 ASN A O 1
ATOM 584 N N . TYR A 1 76 ? -10.177 -5.399 -0.819 1.00 83.88 76 TYR A N 1
ATOM 585 C CA . TYR A 1 76 ? -11.023 -4.226 -0.936 1.00 83.88 76 TYR A CA 1
ATOM 586 C C . TYR A 1 76 ? -10.900 -3.638 -2.339 1.00 83.88 76 TYR A C 1
ATOM 588 O O . TYR A 1 76 ? -9.802 -3.331 -2.804 1.00 83.88 76 TYR A O 1
ATOM 596 N N . ASP A 1 77 ? -12.043 -3.428 -2.973 1.00 82.12 77 ASP A N 1
ATOM 597 C CA . ASP A 1 77 ? -12.193 -2.560 -4.127 1.00 82.12 77 ASP A CA 1
ATOM 598 C C . ASP A 1 77 ? -13.245 -1.484 -3.809 1.00 82.12 77 ASP A C 1
ATOM 600 O O . ASP A 1 77 ? -13.943 -1.541 -2.793 1.00 82.12 77 ASP A O 1
ATOM 604 N N . ASN A 1 78 ? -13.346 -0.467 -4.660 1.00 79.62 78 ASN A N 1
ATOM 605 C CA . ASN A 1 78 ? -14.253 0.661 -4.444 1.00 79.62 78 ASN A CA 1
ATOM 606 C C . ASN A 1 78 ? -15.744 0.329 -4.653 1.00 79.62 78 ASN A C 1
ATOM 608 O O . ASN A 1 78 ? -16.577 1.219 -4.492 1.00 79.62 78 ASN A O 1
ATOM 612 N N . SER A 1 79 ? -16.088 -0.910 -5.011 1.00 83.12 79 SER A N 1
ATOM 613 C CA . SER A 1 79 ? -17.469 -1.396 -5.079 1.00 83.12 79 SER A CA 1
ATOM 614 C C . SER A 1 79 ? -17.961 -1.971 -3.745 1.00 83.12 79 SER A C 1
ATOM 616 O O . SER A 1 79 ? -19.159 -2.203 -3.578 1.00 83.12 79 SER A O 1
ATOM 618 N N . VAL A 1 80 ? -17.063 -2.169 -2.773 1.00 77.12 80 VAL A N 1
ATOM 619 C CA . VAL A 1 80 ? -17.391 -2.673 -1.434 1.00 77.12 80 VAL A CA 1
ATOM 620 C C . VAL A 1 80 ? -17.725 -1.513 -0.492 1.00 77.12 80 VAL A C 1
ATOM 622 O O . VAL A 1 80 ? -16.970 -0.551 -0.372 1.00 77.12 80 VAL A O 1
ATOM 625 N N . ASN A 1 81 ? -18.843 -1.619 0.233 1.00 74.56 81 ASN A N 1
ATOM 626 C CA . ASN A 1 81 ? -19.221 -0.623 1.238 1.00 74.56 81 ASN A CA 1
ATOM 627 C C . ASN A 1 81 ? -18.223 -0.601 2.407 1.00 74.56 81 ASN A C 1
ATOM 629 O O . ASN A 1 81 ? -17.951 -1.634 3.023 1.00 74.56 81 ASN A O 1
ATOM 633 N N . LEU A 1 82 ? -17.744 0.593 2.766 1.00 74.88 82 LEU A N 1
ATOM 634 C CA . LEU A 1 82 ? -16.994 0.823 3.998 1.00 74.88 82 LEU A CA 1
ATOM 635 C C . LEU A 1 82 ? -17.933 1.408 5.057 1.00 74.88 82 LEU A C 1
ATOM 637 O O . LEU A 1 82 ? -18.288 2.584 5.010 1.00 74.88 82 LEU A O 1
ATOM 641 N N . HIS A 1 83 ? -18.345 0.581 6.015 1.00 77.75 83 HIS A N 1
ATOM 642 C CA . HIS A 1 83 ? -19.125 1.045 7.161 1.00 77.75 83 HIS A CA 1
ATOM 643 C C . HIS A 1 83 ? -18.196 1.653 8.215 1.00 77.75 83 HIS A C 1
ATOM 645 O O . HIS A 1 83 ? -17.154 1.080 8.533 1.00 77.75 83 HIS A O 1
ATOM 651 N N . ILE A 1 84 ? -18.585 2.805 8.762 1.00 80.00 84 ILE A N 1
ATOM 652 C CA . ILE A 1 84 ? -17.850 3.498 9.823 1.00 80.00 84 ILE A CA 1
ATOM 653 C C . ILE A 1 84 ? -18.653 3.369 11.116 1.00 80.00 84 ILE A C 1
ATOM 655 O O . ILE A 1 84 ? -19.848 3.657 11.136 1.00 80.00 84 ILE A O 1
ATOM 659 N N . GLY A 1 85 ? -17.987 2.943 12.184 1.00 83.62 85 GLY A N 1
ATOM 660 C CA . GLY A 1 85 ? -18.517 2.926 13.543 1.00 83.62 85 GLY A CA 1
ATOM 661 C C . GLY A 1 85 ? -17.529 3.596 14.491 1.00 83.62 85 GLY A C 1
ATOM 662 O O . GLY A 1 85 ? -16.327 3.614 14.222 1.00 83.62 85 GLY A O 1
ATOM 663 N N . VAL A 1 86 ? -18.038 4.156 15.584 1.00 86.62 86 VAL A N 1
ATOM 664 C CA . VAL A 1 86 ? -17.224 4.675 16.688 1.00 86.62 86 VAL A CA 1
ATOM 665 C C . VAL A 1 86 ? -17.414 3.725 17.858 1.00 86.62 86 VAL A C 1
ATOM 667 O O . VAL A 1 86 ? -18.548 3.394 18.186 1.00 86.62 86 VAL A O 1
ATOM 670 N N . THR A 1 87 ? -16.313 3.280 18.452 1.00 83.88 87 THR A N 1
ATOM 671 C CA . THR A 1 87 ? -16.326 2.386 19.612 1.00 83.88 87 THR A CA 1
ATOM 672 C C . THR A 1 87 ? -15.447 2.960 20.710 1.00 83.88 87 THR A C 1
ATOM 674 O O . THR A 1 87 ? -14.549 3.769 20.445 1.00 83.88 87 THR A O 1
ATOM 677 N N . ASP A 1 88 ? -15.654 2.505 21.940 1.00 85.62 88 ASP A N 1
ATOM 678 C CA . ASP A 1 88 ? -14.674 2.703 23.002 1.00 85.62 88 ASP A CA 1
ATOM 679 C C . ASP A 1 88 ? -13.412 1.839 22.775 1.00 85.62 88 ASP A C 1
ATOM 681 O O . ASP A 1 88 ? -13.279 1.111 21.784 1.00 85.62 88 ASP A O 1
ATOM 685 N N . THR A 1 89 ? -12.456 1.908 23.705 1.00 79.75 89 THR A N 1
ATOM 686 C CA . THR A 1 89 ? -11.201 1.138 23.633 1.00 79.75 89 THR A CA 1
ATOM 687 C C . THR A 1 89 ? -11.383 -0.372 23.798 1.00 79.75 89 THR A C 1
ATOM 689 O O . THR A 1 89 ? -10.433 -1.122 23.569 1.00 79.75 89 THR A O 1
ATOM 692 N N . LYS A 1 90 ? -12.574 -0.835 24.191 1.00 79.12 90 LYS A N 1
ATOM 693 C CA . LYS A 1 90 ? -12.936 -2.252 24.303 1.00 79.12 90 LYS A CA 1
ATOM 694 C C . LYS A 1 90 ? -13.680 -2.760 23.067 1.00 79.12 90 LYS A C 1
ATOM 696 O O . LYS A 1 90 ? -13.865 -3.967 22.947 1.00 79.12 90 LYS A O 1
ATOM 701 N N . GLY A 1 91 ? -14.027 -1.876 22.131 1.00 75.50 91 GLY A N 1
ATOM 702 C CA . GLY A 1 91 ? -14.788 -2.225 20.935 1.00 75.50 91 GLY A CA 1
ATOM 703 C C . GLY A 1 91 ? -16.300 -2.250 21.160 1.00 75.50 91 GLY A C 1
ATOM 704 O O . GLY A 1 91 ? -17.012 -2.777 20.308 1.00 75.50 91 GLY A O 1
ATOM 705 N N . GLU A 1 92 ? -16.781 -1.693 22.273 1.00 77.81 92 GLU A N 1
ATOM 706 C CA . GLU A 1 92 ? -18.208 -1.564 22.579 1.00 77.81 92 GLU A CA 1
ATOM 707 C C . GLU A 1 92 ? -18.757 -0.243 22.005 1.00 77.81 92 GLU A C 1
ATOM 709 O O . GLU A 1 92 ? -18.024 0.750 21.901 1.00 77.81 92 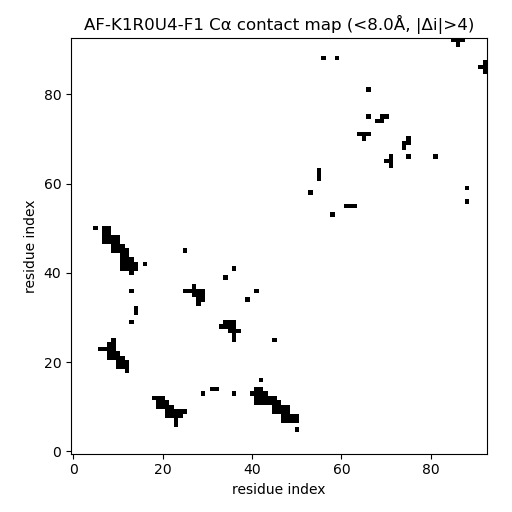GLU A O 1
ATOM 714 N N . VAL A 1 93 ? -20.034 -0.250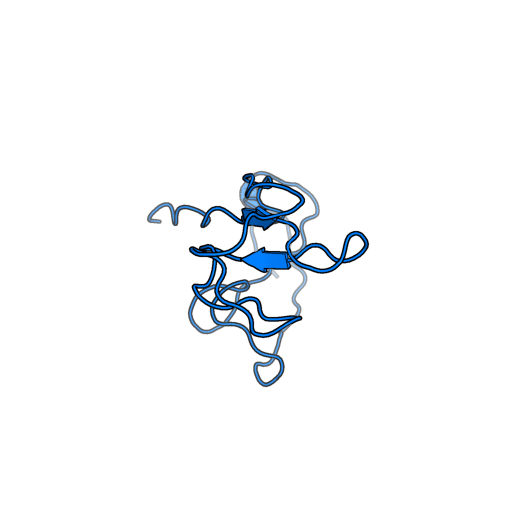 21.603 1.00 73.62 93 VAL A N 1
ATOM 715 C CA . VAL A 1 93 ? -20.766 0.897 21.023 1.00 73.62 93 VAL A CA 1
ATOM 716 C C . VAL A 1 93 ? -21.801 1.414 22.009 1.00 73.62 93 VAL A C 1
ATOM 718 O O . VAL A 1 93 ? -22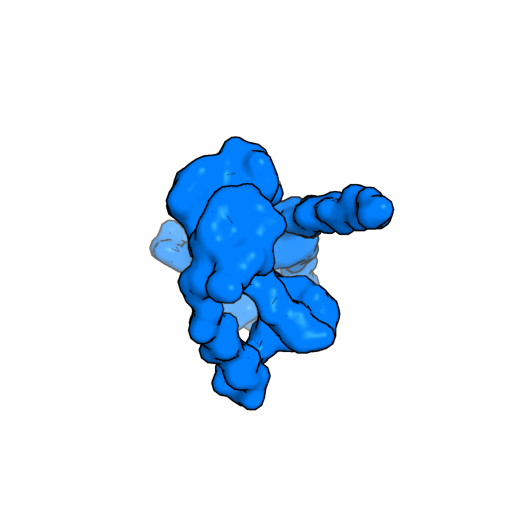.566 0.575 22.535 1.00 73.62 93 VAL A O 1
#

InterPro domains:
  IPR032016 MKRN2 opposite strand protein-like [PTHR33963] (5-93)
  IPR053921 MKRN2 opposite strand protein-like, C-terminal [PF16044] (46-93)
  IPR053922 MKRN2 opposite strand protein-like, N-terminal [PF22795] (7-34)

Mean predicted aligned error: 7.03 Å

pLDDT: mean 85.02, std 11.08, range [40.53, 97.31]